Protein AF-A0A9X8E4J7-F1 (afdb_monomer)

Secondary structure (DSSP, 8-state):
-TT---GGGS-------SS---TTTTSB-TTS-B-HHHHHHHTHHHHHHHH-

Foldseek 3Di:
DVPDDDCPPPPPWDDDDPDDDDVVLVQADPVRHGPVVSVCVVCVVVVVVRVD

Nearest PDB structures (foldseek):
  5mss-assembly1_A  TM=8.579E-01  e=8.578E-01  Segniliparus rugosus ATCC BAA-974

Radius of gyration: 15.46 Å; Cα contacts (8 Å, |Δi|>4): 27; chains: 1; bounding box: 35×25×37 Å

Mean predicted aligned error: 5.46 Å

Sequence (52 aa):
NGRAASRAQHIQKYIILDKDFSIGGDELTATLKLKRRVVMAKYEHAIEAMYA

Structure (mmCIF, N/CA/C/O backbone):
data_AF-A0A9X8E4J7-F1
#
_entry.id   AF-A0A9X8E4J7-F1
#
loop_
_atom_site.group_PDB
_atom_site.id
_atom_site.type_symbol
_atom_site.label_atom_id
_atom_site.label_alt_id
_atom_site.label_comp_id
_atom_site.label_asym_id
_atom_site.label_entity_id
_atom_site.label_seq_id
_atom_site.pdbx_PDB_ins_code
_atom_site.Cartn_x
_atom_site.Cartn_y
_atom_site.Cartn_z
_atom_site.occupancy
_atom_site.B_iso_or_equiv
_atom_site.auth_seq_id
_atom_site.auth_comp_id
_atom_site.auth_asym_id
_atom_site.auth_atom_id
_atom_site.pdbx_PDB_model_num
ATOM 1 N N . ASN A 1 1 ? 22.534 8.859 -25.583 1.00 61.97 1 ASN A N 1
ATOM 2 C CA . ASN A 1 1 ? 21.806 8.927 -24.294 1.00 61.97 1 ASN A CA 1
ATOM 3 C C . ASN A 1 1 ? 20.656 9.935 -24.212 1.00 61.97 1 ASN A C 1
ATOM 5 O O . ASN A 1 1 ? 19.792 9.712 -23.384 1.00 61.97 1 ASN A O 1
ATOM 9 N N . GLY A 1 2 ? 20.543 10.973 -25.055 1.00 68.81 2 GLY A N 1
ATOM 10 C CA . GLY A 1 2 ? 19.466 11.985 -24.929 1.00 68.81 2 GLY A CA 1
ATOM 11 C C . GLY A 1 2 ? 18.035 11.566 -25.321 1.00 68.81 2 GLY A C 1
ATOM 12 O O . GLY A 1 2 ? 17.125 12.375 -25.209 1.00 68.81 2 GLY A O 1
ATOM 13 N N . ARG A 1 3 ? 17.822 10.329 -25.796 1.00 69.56 3 ARG A N 1
ATOM 14 C CA . ARG A 1 3 ? 16.497 9.788 -26.176 1.00 69.56 3 ARG A CA 1
ATOM 15 C C . ARG A 1 3 ? 15.979 8.692 -25.232 1.00 69.56 3 ARG A C 1
ATOM 17 O O . ARG A 1 3 ? 14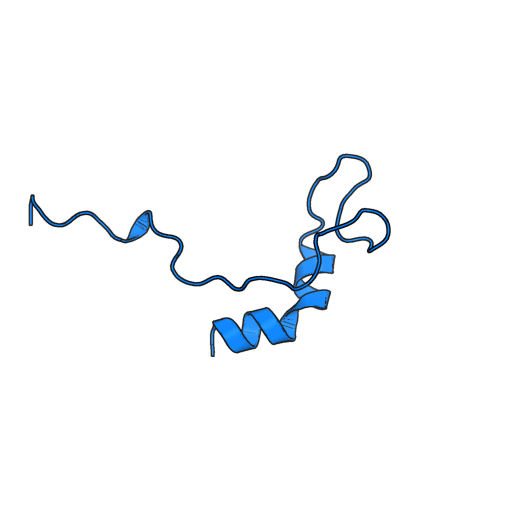.881 8.191 -25.438 1.00 69.56 3 ARG A O 1
ATOM 24 N N . ALA A 1 4 ? 16.761 8.301 -24.225 1.00 71.44 4 ALA A N 1
ATOM 25 C CA . ALA A 1 4 ? 16.366 7.275 -23.266 1.00 71.44 4 ALA A CA 1
ATOM 26 C C . ALA A 1 4 ? 15.684 7.943 -22.064 1.00 71.44 4 ALA A C 1
ATOM 28 O O . ALA A 1 4 ? 16.350 8.574 -21.244 1.00 71.44 4 ALA A O 1
ATOM 29 N N . ALA A 1 5 ? 14.358 7.827 -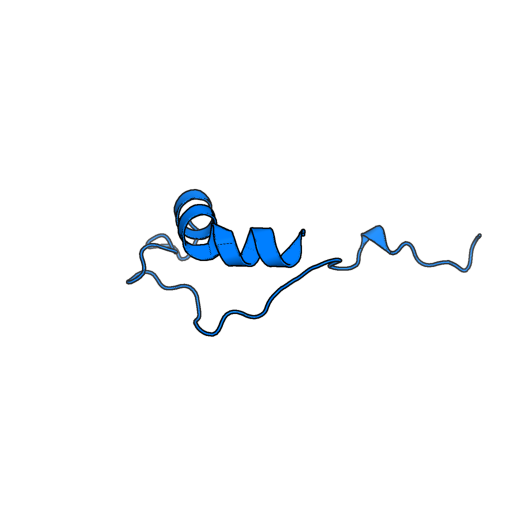21.969 1.00 74.94 5 ALA A N 1
ATOM 30 C CA . ALA A 1 5 ? 13.632 8.252 -20.779 1.00 74.94 5 ALA A CA 1
ATOM 31 C C . ALA A 1 5 ? 14.035 7.364 -19.591 1.00 74.94 5 ALA A C 1
ATOM 33 O O . ALA A 1 5 ? 14.053 6.134 -19.692 1.00 74.94 5 ALA A O 1
ATOM 34 N N . SER A 1 6 ? 14.390 7.989 -18.468 1.00 80.56 6 SER A N 1
ATOM 35 C CA . SER A 1 6 ? 14.775 7.263 -17.260 1.00 80.56 6 SER A CA 1
ATOM 36 C C . SER A 1 6 ? 13.590 6.473 -16.712 1.00 80.56 6 SER A C 1
ATOM 38 O O . SER A 1 6 ? 12.541 7.035 -16.403 1.00 80.56 6 SER A O 1
ATOM 40 N N . ARG A 1 7 ? 13.786 5.170 -16.504 1.00 80.88 7 ARG A N 1
ATOM 41 C CA . ARG A 1 7 ? 12.795 4.292 -15.863 1.00 80.88 7 ARG A CA 1
ATOM 42 C C . ARG A 1 7 ? 12.607 4.583 -14.369 1.00 80.88 7 ARG A C 1
ATOM 44 O O . ARG A 1 7 ? 11.757 3.956 -13.749 1.00 80.88 7 ARG A O 1
ATOM 51 N N . ALA A 1 8 ? 13.380 5.499 -13.777 1.00 84.38 8 ALA A N 1
ATOM 52 C CA . ALA A 1 8 ? 13.292 5.844 -12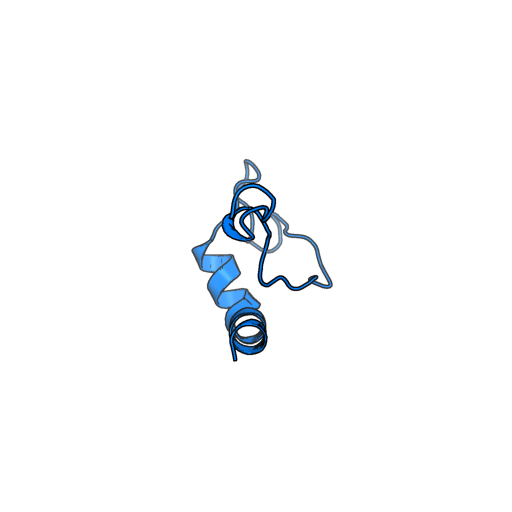.355 1.00 84.38 8 ALA A CA 1
ATOM 53 C C . ALA A 1 8 ? 11.934 6.448 -11.953 1.00 84.38 8 ALA A C 1
ATOM 55 O O . ALA A 1 8 ? 11.580 6.420 -10.781 1.00 84.38 8 ALA A O 1
ATOM 56 N N . GLN A 1 9 ? 11.173 6.974 -12.917 1.00 85.25 9 GLN A N 1
ATOM 57 C CA . GLN A 1 9 ? 9.835 7.525 -12.680 1.00 85.25 9 GLN A CA 1
ATOM 58 C C . GLN A 1 9 ? 8.724 6.464 -12.750 1.00 85.25 9 GLN A C 1
ATOM 60 O O . GLN A 1 9 ? 7.571 6.765 -12.459 1.00 85.25 9 GLN A O 1
ATOM 65 N N . HIS A 1 10 ? 9.040 5.230 -13.157 1.00 88.12 10 HIS A N 1
ATOM 66 C CA . HIS A 1 10 ? 8.048 4.167 -13.290 1.00 88.12 10 HIS A CA 1
ATOM 67 C C . HIS A 1 10 ? 7.887 3.410 -11.971 1.00 88.12 10 HIS A C 1
ATOM 69 O O . HIS A 1 10 ? 8.868 3.100 -11.291 1.00 88.12 10 HIS A O 1
ATOM 75 N N . ILE A 1 11 ? 6.649 3.031 -11.653 1.00 89.50 11 ILE A N 1
ATOM 76 C CA . ILE A 1 11 ? 6.380 2.049 -10.601 1.00 89.50 11 ILE A CA 1
ATOM 77 C C . ILE A 1 11 ? 6.927 0.703 -11.089 1.00 89.50 11 ILE A C 1
ATOM 79 O O . ILE A 1 11 ? 6.443 0.156 -12.076 1.00 89.50 11 ILE A O 1
ATOM 83 N N . GLN A 1 12 ? 7.974 0.198 -10.433 1.00 88.88 12 GLN A N 1
ATOM 84 C CA . GLN A 1 12 ? 8.712 -0.975 -10.919 1.00 88.88 12 GLN A CA 1
ATOM 85 C C . GLN A 1 12 ? 7.997 -2.295 -10.626 1.00 88.88 12 GLN A C 1
ATOM 87 O O . GLN A 1 12 ? 7.967 -3.181 -11.474 1.00 88.88 12 GLN A O 1
ATOM 92 N N . LYS A 1 13 ? 7.457 -2.431 -9.414 1.00 90.88 13 LYS A N 1
ATOM 93 C CA . LYS A 1 13 ? 6.766 -3.627 -8.936 1.00 90.88 13 LYS A CA 1
ATOM 94 C C . LYS A 1 13 ? 5.541 -3.192 -8.140 1.00 90.88 13 LYS A C 1
ATOM 96 O O . LYS A 1 13 ? 5.644 -2.296 -7.303 1.00 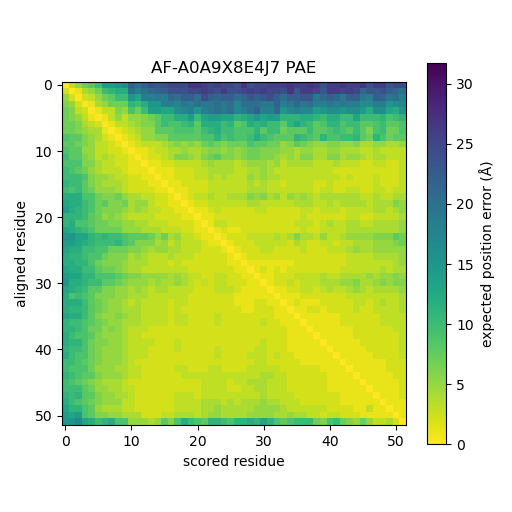90.88 13 LYS A O 1
ATOM 101 N N . TYR A 1 14 ? 4.400 -3.793 -8.437 1.00 93.88 14 TYR A N 1
ATOM 102 C CA . TYR A 1 14 ? 3.148 -3.585 -7.724 1.00 93.88 14 TYR A CA 1
ATOM 103 C C . TYR A 1 14 ? 2.305 -4.854 -7.813 1.00 93.88 14 TYR A C 1
ATOM 105 O O . TYR A 1 14 ? 2.473 -5.660 -8.728 1.00 93.88 14 TYR A O 1
ATOM 113 N N . ILE A 1 15 ? 1.390 -5.001 -6.865 1.00 94.19 15 ILE A N 1
ATOM 114 C CA . ILE A 1 15 ? 0.374 -6.046 -6.852 1.00 9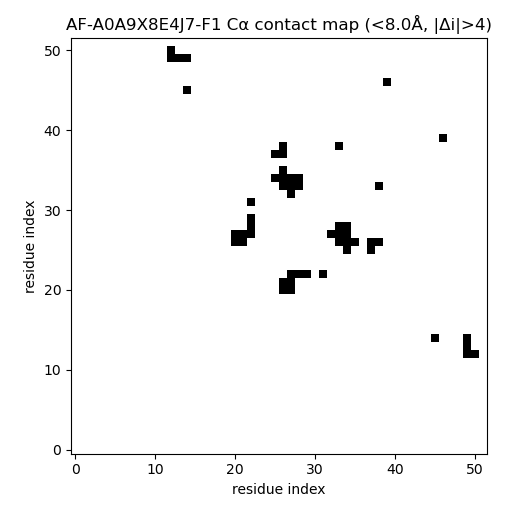4.19 15 ILE A CA 1
ATOM 115 C C . ILE A 1 15 ? -0.988 -5.384 -6.689 1.00 94.19 15 ILE A C 1
ATOM 117 O O . ILE A 1 15 ? -1.098 -4.329 -6.060 1.00 94.19 15 ILE A O 1
ATOM 121 N N . ILE A 1 16 ? -2.014 -5.996 -7.264 1.00 93.88 16 ILE A N 1
ATOM 122 C CA . ILE A 1 16 ? -3.395 -5.582 -7.043 1.00 93.88 16 ILE A CA 1
ATOM 123 C C . ILE A 1 16 ? -3.949 -6.450 -5.919 1.00 93.88 16 ILE A C 1
ATOM 125 O O . ILE A 1 16 ? -3.827 -7.671 -5.967 1.00 93.88 16 ILE A O 1
ATOM 129 N N . LEU A 1 17 ? -4.494 -5.808 -4.890 1.00 92.94 17 LEU A N 1
ATOM 130 C CA . LEU A 1 17 ? -5.143 -6.491 -3.776 1.00 92.94 17 LEU A CA 1
ATOM 131 C C . LEU A 1 17 ? -6.612 -6.751 -4.119 1.00 92.94 17 LEU A C 1
ATOM 133 O O . LEU A 1 17 ? -7.240 -5.947 -4.803 1.00 92.94 17 LEU A O 1
ATOM 137 N N . ASP A 1 18 ? -7.177 -7.829 -3.579 1.00 91.62 18 ASP A N 1
ATOM 138 C CA . ASP A 1 18 ? -8.592 -8.177 -3.787 1.00 91.62 18 ASP A CA 1
AT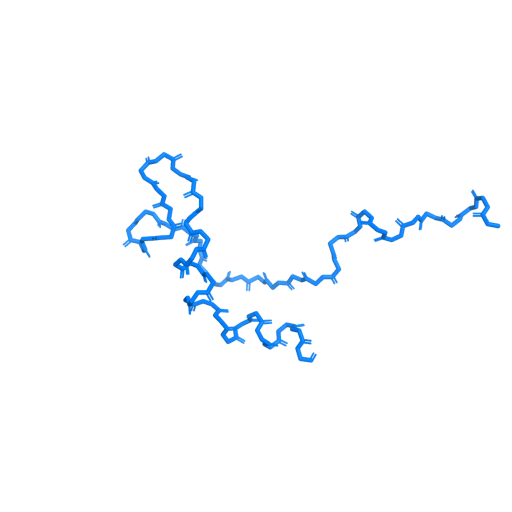OM 139 C C . ASP A 1 18 ? -9.563 -7.242 -3.050 1.00 91.62 18 ASP A C 1
ATOM 141 O O . ASP A 1 18 ? -10.767 -7.249 -3.308 1.00 91.62 18 ASP A O 1
ATOM 145 N N . LYS A 1 19 ? -9.062 -6.488 -2.064 1.00 90.94 19 LYS A N 1
ATOM 146 C CA . LYS A 1 19 ? -9.855 -5.621 -1.190 1.00 90.94 19 LYS A CA 1
ATOM 147 C C . LYS A 1 19 ? -9.167 -4.281 -0.985 1.00 90.94 19 LYS A C 1
ATOM 149 O O . LYS A 1 19 ? -7.946 -4.216 -0.842 1.00 90.94 19 LYS A O 1
ATOM 154 N N . ASP A 1 20 ? -9.986 -3.243 -0.886 1.00 92.75 20 ASP A N 1
ATOM 155 C CA . ASP A 1 20 ? -9.542 -1.893 -0.561 1.00 92.75 20 ASP A CA 1
ATOM 156 C C . ASP A 1 20 ? -9.167 -1.751 0.918 1.00 92.75 20 ASP A C 1
ATOM 158 O O . ASP A 1 20 ? -9.665 -2.475 1.788 1.00 92.75 20 ASP A O 1
ATOM 162 N N . PHE A 1 21 ? -8.327 -0.756 1.217 1.00 94.38 21 PHE A N 1
ATOM 163 C CA . PHE A 1 21 ? -8.031 -0.385 2.597 1.00 94.38 21 PHE A CA 1
ATOM 164 C C . PHE A 1 21 ? -9.246 0.241 3.268 1.00 94.38 21 PHE A C 1
ATOM 166 O O . PHE A 1 21 ? -9.927 1.097 2.703 1.00 94.38 21 PHE A O 1
ATOM 173 N N . SER A 1 22 ? -9.476 -0.138 4.520 1.00 93.94 22 SER A N 1
ATOM 174 C CA . SER A 1 22 ? -10.633 0.334 5.275 1.00 93.94 22 SER A CA 1
ATOM 175 C C . SER A 1 22 ? -10.266 0.782 6.687 1.00 93.94 22 SER A C 1
ATOM 177 O O . SER A 1 22 ? -9.275 0.348 7.276 1.00 93.94 22 SER A O 1
ATOM 179 N N . ILE A 1 23 ? -11.105 1.651 7.260 1.00 92.19 23 ILE A N 1
ATOM 180 C CA . ILE A 1 23 ? -11.016 2.009 8.684 1.00 92.19 23 ILE A CA 1
ATOM 181 C C . ILE A 1 23 ? -11.411 0.802 9.553 1.00 92.19 23 ILE A C 1
ATOM 183 O O . ILE A 1 23 ? -10.770 0.546 10.567 1.00 92.19 23 ILE A O 1
ATOM 187 N N . GLY A 1 24 ? -12.419 0.021 9.138 1.00 90.81 24 GLY A N 1
ATOM 188 C CA . GLY A 1 24 ? -12.864 -1.176 9.865 1.00 90.81 24 GLY A CA 1
ATOM 189 C C . GLY A 1 24 ? -11.816 -2.294 9.918 1.00 90.81 24 GLY A C 1
ATOM 190 O O . GLY A 1 24 ? -11.784 -3.057 10.876 1.00 90.81 24 GLY A O 1
ATOM 191 N N . GLY A 1 25 ? -10.930 -2.359 8.920 1.00 87.19 25 GLY A N 1
ATOM 192 C CA . GLY A 1 25 ? -9.790 -3.275 8.875 1.00 87.19 25 GLY A CA 1
ATOM 193 C C . GLY A 1 25 ? -8.534 -2.778 9.598 1.00 87.19 25 GLY A C 1
ATOM 194 O O . GLY A 1 25 ? -7.498 -3.426 9.475 1.00 87.19 25 GLY A O 1
ATOM 195 N N . ASP A 1 26 ? -8.612 -1.641 10.299 1.00 92.31 26 ASP A N 1
ATOM 196 C CA . ASP A 1 26 ? -7.502 -0.956 10.985 1.00 92.31 26 ASP A CA 1
ATOM 197 C C . ASP A 1 26 ? -6.324 -0.548 10.072 1.00 92.31 26 ASP A C 1
ATOM 199 O O . ASP A 1 26 ? -5.227 -0.226 10.526 1.00 92.31 26 ASP A O 1
ATOM 203 N N . GLU A 1 27 ? -6.539 -0.513 8.757 1.00 95.06 27 GLU A N 1
ATOM 204 C CA . GLU A 1 27 ? -5.512 -0.147 7.772 1.00 95.06 27 GLU A CA 1
ATOM 205 C C . GLU A 1 27 ? -5.408 1.372 7.606 1.00 95.06 27 GLU A C 1
ATOM 207 O O . GLU A 1 27 ? -4.347 1.897 7.257 1.00 95.06 27 GLU A O 1
ATOM 212 N N . LEU A 1 28 ? -6.503 2.085 7.881 1.00 96.38 28 LEU A N 1
ATOM 213 C CA . LEU A 1 28 ? -6.609 3.535 7.782 1.00 96.38 28 LEU A CA 1
ATOM 214 C C . LEU A 1 28 ? -6.849 4.178 9.154 1.00 96.38 28 LEU A C 1
ATOM 216 O O . LEU A 1 28 ? -7.492 3.616 10.040 1.00 96.38 28 LEU A O 1
ATOM 220 N N . THR A 1 29 ? -6.339 5.393 9.348 1.00 93.62 29 THR A N 1
ATOM 221 C CA . THR A 1 29 ? -6.743 6.255 10.466 1.00 93.62 29 THR A CA 1
ATOM 222 C C . THR A 1 29 ? -8.171 6.765 10.258 1.00 93.62 29 THR A C 1
ATOM 224 O O . THR A 1 29 ? -8.688 6.754 9.143 1.00 93.62 29 THR A O 1
ATOM 227 N N . ALA A 1 30 ? -8.785 7.324 11.307 1.00 93.62 30 ALA A N 1
ATOM 228 C CA . ALA A 1 30 ? -10.075 8.019 11.194 1.00 93.62 30 ALA A CA 1
ATOM 229 C C . ALA A 1 30 ? -10.061 9.174 10.165 1.00 93.62 30 ALA A C 1
ATOM 231 O O . ALA A 1 30 ? -11.105 9.593 9.685 1.00 93.62 30 ALA A O 1
ATOM 232 N N . THR A 1 31 ? -8.870 9.665 9.803 1.00 94.56 31 THR A N 1
ATOM 233 C CA . THR A 1 31 ? -8.629 10.691 8.776 1.00 94.56 31 THR A CA 1
ATOM 234 C C . THR A 1 31 ? -8.152 10.118 7.434 1.00 94.56 31 THR A C 1
ATOM 236 O O . THR A 1 31 ? -7.573 10.849 6.636 1.00 94.56 31 THR A O 1
ATOM 239 N N . LEU A 1 32 ? -8.363 8.819 7.184 1.00 93.62 32 LEU A N 1
ATOM 240 C CA . LEU A 1 32 ? -8.030 8.106 5.938 1.00 93.62 32 LEU A CA 1
ATOM 241 C C . LEU A 1 32 ? -6.533 8.044 5.588 1.00 93.62 32 LEU A C 1
ATOM 243 O O . LEU A 1 32 ? -6.164 7.780 4.445 1.00 93.62 32 LEU A O 1
ATOM 247 N N . LYS A 1 33 ? -5.642 8.242 6.564 1.00 95.94 33 LYS A N 1
ATOM 248 C CA . LYS A 1 33 ? -4.201 8.043 6.358 1.00 95.94 33 LYS A CA 1
ATOM 249 C C . LYS A 1 33 ? -3.841 6.572 6.539 1.00 95.94 33 LYS A C 1
ATOM 251 O O . LYS A 1 33 ? -4.310 5.934 7.477 1.00 95.94 33 LYS A O 1
ATOM 256 N N . LEU A 1 34 ? -2.957 6.055 5.689 1.00 95.88 34 LEU A N 1
ATOM 257 C CA . LEU A 1 34 ? -2.498 4.669 5.759 1.00 95.88 34 LEU A CA 1
ATOM 258 C C . LEU A 1 34 ? -1.659 4.411 7.016 1.00 95.88 34 LEU A C 1
ATOM 260 O O . LEU A 1 34 ? -0.627 5.050 7.240 1.00 95.88 34 LEU A O 1
ATOM 264 N N . LYS A 1 35 ? -2.042 3.408 7.803 1.00 95.62 35 LYS A N 1
ATOM 265 C CA . LYS A 1 35 ? -1.238 2.891 8.910 1.00 95.62 35 LYS A CA 1
ATOM 266 C C . LYS A 1 35 ? -0.230 1.876 8.377 1.00 95.62 35 LYS A C 1
ATOM 268 O O . LYS A 1 35 ? -0.441 0.668 8.447 1.00 95.62 35 LYS A O 1
ATOM 273 N N . ARG A 1 36 ? 0.907 2.374 7.875 1.00 95.38 36 ARG A N 1
ATOM 274 C CA . ARG A 1 36 ? 1.945 1.551 7.223 1.00 95.38 36 ARG A CA 1
ATOM 275 C C . ARG A 1 36 ? 2.314 0.294 8.016 1.00 95.38 36 ARG A C 1
ATOM 277 O O . ARG A 1 36 ? 2.372 -0.773 7.430 1.00 95.38 36 ARG A O 1
ATOM 284 N N . ARG A 1 37 ? 2.525 0.393 9.333 1.00 95.44 37 ARG A N 1
ATOM 285 C CA . ARG A 1 37 ? 2.912 -0.762 10.166 1.00 95.44 37 ARG A CA 1
ATOM 286 C C . ARG A 1 37 ? 1.898 -1.911 10.099 1.00 95.44 37 ARG A C 1
ATOM 288 O O . ARG A 1 37 ? 2.301 -3.058 9.977 1.00 95.44 37 ARG A O 1
ATOM 295 N N . VAL A 1 38 ? 0.605 -1.592 10.168 1.00 94.94 38 VAL A N 1
ATOM 296 C CA . VAL A 1 38 ? -0.477 -2.590 10.143 1.00 94.94 38 VAL A CA 1
ATOM 297 C C . VAL A 1 38 ? -0.561 -3.235 8.763 1.00 94.94 38 VAL A C 1
ATOM 299 O O . VAL A 1 38 ? -0.595 -4.454 8.648 1.00 94.94 38 VAL A O 1
ATOM 302 N N . VAL A 1 39 ? -0.508 -2.418 7.710 1.00 95.12 39 VAL A N 1
ATOM 303 C CA . VAL A 1 39 ? -0.581 -2.881 6.317 1.00 95.12 39 VAL A CA 1
ATOM 304 C C . VAL A 1 39 ? 0.622 -3.748 5.943 1.00 95.12 39 VAL A C 1
ATOM 306 O O . VAL A 1 39 ? 0.444 -4.792 5.330 1.00 95.12 39 VAL A O 1
ATOM 309 N N . MET A 1 40 ? 1.839 -3.362 6.341 1.00 94.12 40 MET A N 1
ATOM 310 C CA . MET A 1 40 ? 3.046 -4.153 6.063 1.00 94.12 40 MET A CA 1
ATOM 311 C C . MET A 1 40 ? 2.988 -5.533 6.723 1.00 94.12 40 MET A C 1
ATOM 313 O O . MET A 1 40 ? 3.330 -6.506 6.071 1.00 94.12 40 MET A O 1
ATOM 317 N N . ALA A 1 41 ? 2.508 -5.625 7.968 1.00 94.88 41 ALA A N 1
ATOM 318 C CA . ALA A 1 41 ? 2.341 -6.910 8.646 1.00 94.88 41 ALA A CA 1
ATOM 319 C C . ALA A 1 41 ? 1.218 -7.758 8.021 1.00 94.88 41 ALA A C 1
ATOM 321 O O . ALA A 1 41 ? 1.358 -8.962 7.856 1.00 94.88 41 ALA A O 1
ATOM 322 N N . LYS A 1 42 ? 0.097 -7.134 7.637 1.00 94.06 42 LYS A N 1
ATOM 323 C CA . LYS A 1 42 ? -1.061 -7.840 7.066 1.00 94.06 42 LYS A CA 1
ATOM 324 C C . LYS A 1 42 ? -0.791 -8.424 5.675 1.00 94.06 42 LYS A C 1
ATOM 326 O O . LYS A 1 42 ? -1.324 -9.480 5.353 1.00 94.06 42 LYS A O 1
ATOM 331 N N . TYR A 1 43 ? 0.014 -7.740 4.861 1.00 94.69 43 TYR A N 1
ATOM 332 C CA . TYR A 1 43 ? 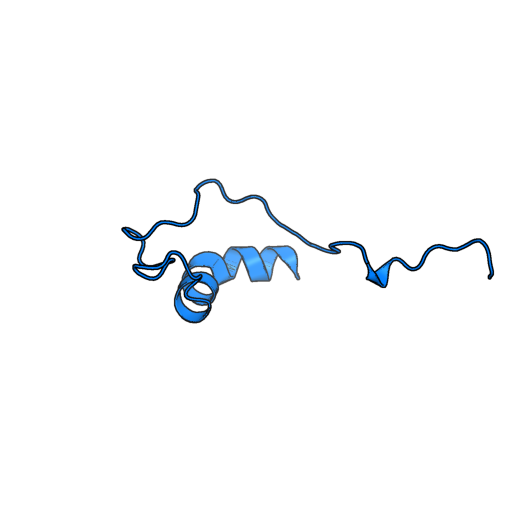0.325 -8.134 3.481 1.00 94.69 43 TYR A CA 1
ATOM 333 C C . TYR A 1 43 ? 1.790 -8.560 3.297 1.00 94.69 43 TYR A C 1
ATOM 335 O O . TYR A 1 43 ? 2.293 -8.523 2.176 1.00 94.69 43 TYR A O 1
ATOM 343 N N . GLU A 1 44 ? 2.467 -8.974 4.372 1.00 95.25 44 GLU A N 1
ATOM 344 C CA . GLU A 1 44 ? 3.881 -9.379 4.366 1.00 95.25 44 GLU A CA 1
ATOM 345 C C . GLU A 1 44 ? 4.167 -10.416 3.276 1.00 95.25 44 GLU A C 1
ATOM 347 O O . GLU A 1 44 ? 4.974 -10.164 2.386 1.00 95.25 44 GLU A O 1
ATOM 352 N N . HIS A 1 45 ? 3.395 -11.504 3.244 1.00 95.12 45 HIS A N 1
ATOM 353 C CA . HIS A 1 45 ? 3.528 -12.550 2.227 1.00 95.12 45 HIS A CA 1
ATOM 354 C C . HIS A 1 45 ? 3.387 -12.037 0.790 1.00 95.12 45 HIS A C 1
ATOM 356 O O . HIS A 1 45 ? 4.076 -12.505 -0.112 1.00 95.12 45 HIS A O 1
ATOM 362 N N . ALA A 1 46 ? 2.495 -11.073 0.554 1.00 94.31 46 ALA A N 1
ATOM 363 C CA . ALA A 1 46 ? 2.272 -10.530 -0.781 1.00 94.31 46 ALA A CA 1
ATOM 364 C C . ALA A 1 46 ? 3.426 -9.604 -1.209 1.00 94.31 46 ALA A C 1
ATOM 366 O O . ALA A 1 46 ? 3.820 -9.589 -2.375 1.00 94.31 46 ALA A O 1
ATOM 367 N N . ILE A 1 47 ? 4.004 -8.869 -0.254 1.00 93.69 47 ILE A N 1
ATOM 368 C CA . ILE A 1 47 ? 5.199 -8.043 -0.458 1.00 93.69 47 ILE A CA 1
ATOM 369 C C . ILE A 1 47 ? 6.417 -8.934 -0.724 1.00 93.69 47 ILE A C 1
ATOM 371 O O . ILE A 1 47 ? 7.160 -8.669 -1.668 1.00 93.69 47 ILE A O 1
ATOM 375 N N . GLU A 1 48 ? 6.602 -9.997 0.060 1.00 94.81 48 GLU A N 1
ATOM 376 C CA . GLU A 1 48 ? 7.668 -10.981 -0.138 1.00 94.81 48 GLU A CA 1
ATOM 377 C C . GLU A 1 48 ? 7.551 -11.654 -1.505 1.00 94.81 48 GLU A C 1
ATOM 379 O O . GLU A 1 48 ? 8.511 -11.636 -2.268 1.00 94.81 48 GLU A O 1
ATOM 384 N N . ALA A 1 49 ? 6.366 -12.148 -1.875 1.00 94.56 49 ALA A N 1
ATOM 385 C CA . ALA A 1 49 ? 6.130 -12.767 -3.179 1.00 94.56 49 ALA A CA 1
ATOM 386 C C . ALA A 1 49 ? 6.381 -11.808 -4.359 1.00 94.56 49 ALA A C 1
ATOM 388 O O . ALA A 1 49 ? 6.815 -12.237 -5.424 1.00 94.56 49 ALA A O 1
ATOM 389 N N . MET A 1 50 ? 6.134 -10.505 -4.186 1.00 93.81 50 MET A N 1
ATOM 390 C CA . MET A 1 50 ? 6.432 -9.492 -5.204 1.00 93.81 50 MET A CA 1
ATOM 391 C C . MET A 1 50 ? 7.947 -9.261 -5.371 1.00 93.81 50 MET A C 1
ATOM 393 O O . MET A 1 50 ? 8.420 -8.948 -6.473 1.00 93.81 50 MET A O 1
ATOM 397 N N . TYR A 1 51 ? 8.715 -9.353 -4.281 1.00 92.06 51 TYR A N 1
ATOM 398 C CA . TYR A 1 51 ? 10.154 -9.078 -4.279 1.00 92.06 51 TYR A CA 1
ATOM 399 C C . TYR A 1 51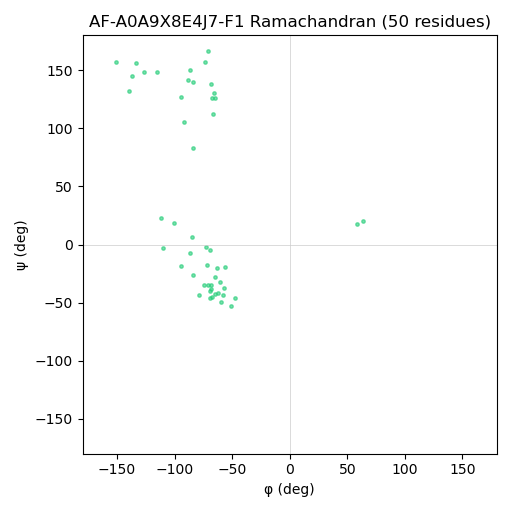 ? 11.054 -10.297 -4.452 1.00 92.06 51 TYR A C 1
ATOM 401 O O . TYR A 1 51 ? 12.206 -10.072 -4.831 1.00 92.06 51 TYR A O 1
ATOM 409 N N . ALA A 1 52 ? 10.540 -11.504 -4.212 1.00 88.75 52 ALA A N 1
ATOM 410 C CA . ALA A 1 52 ? 11.224 -12.768 -4.459 1.00 88.75 52 ALA A CA 1
ATOM 4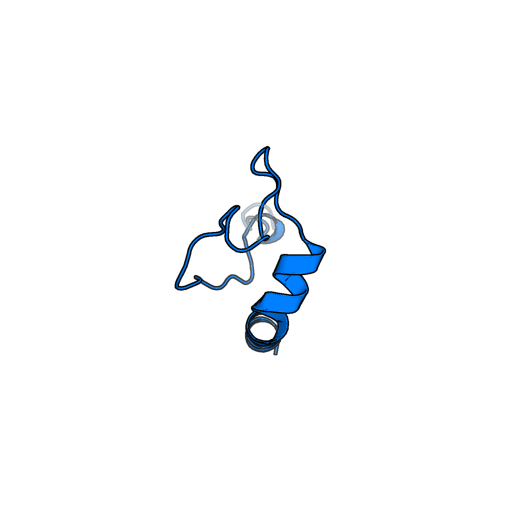11 C C . ALA A 1 52 ? 11.798 -12.875 -5.884 1.00 88.75 52 ALA A C 1
ATOM 413 O O . ALA A 1 52 ? 11.284 -12.201 -6.815 1.00 88.75 52 ALA A O 1
#

Solvent-accessible surface area (backbone atoms only — not comparable to full-atom values): 3577 Å² total; per-residue (Å²): 118,96,84,66,80,72,68,85,82,52,89,87,79,88,80,85,72,99,66,82,87,33,58,93,73,59,29,25,41,100,83,71,45,74,36,60,72,53,44,52,65,75,42,39,70,62,54,48,65,68,69,105

Organism: Aphanomyces astaci (NCBI:txid112090)

pLDDT: mean 90.22, std 7.77, range [61.97, 96.38]